Protein AF-A0A348WRL7-F1 (afdb_monomer_lite)

Foldseek 3Di:
DDDPPADPLVVVCVVPVVCVVQWAAAPPPRAIAGAPPDDPDDDPDPPDCSNVVRVVRGPHFHADPVSHTPVVVVVVVVVD

Sequence (80 aa):
MKRQKGNEGEIYINSFPKLKKWINECLCCYEKGYNPAMPEKITIVEGSLEVYNIKRLFKPLSLNQDGLCPQCEKVLKNRK

pLDDT: mean 89.27, std 13.72, range [39.12, 97.56]

Structure (mmCIF, N/CA/C/O backbone):
data_AF-A0A348WRL7-F1
#
_entry.id   AF-A0A348WRL7-F1
#
loop_
_atom_site.group_PDB
_atom_site.id
_atom_site.type_symbol
_atom_site.label_atom_id
_atom_site.label_alt_id
_atom_site.label_comp_id
_atom_site.label_asym_id
_atom_site.label_entity_id
_atom_site.label_seq_id
_atom_site.pdbx_PDB_ins_code
_atom_site.Cartn_x
_atom_site.Cartn_y
_atom_site.Cartn_z
_atom_site.occupancy
_atom_site.B_iso_or_equiv
_atom_site.auth_seq_id
_atom_site.auth_comp_id
_atom_site.auth_asym_id
_atom_site.auth_atom_id
_atom_site.pdbx_PDB_model_num
ATOM 1 N N . MET A 1 1 ? -4.076 20.847 12.071 1.00 39.12 1 MET A N 1
ATOM 2 C CA . MET A 1 1 ? -3.849 20.121 10.799 1.00 39.12 1 MET A CA 1
ATOM 3 C C . MET A 1 1 ? -2.355 19.854 10.632 1.00 39.12 1 MET A C 1
ATOM 5 O O . MET A 1 1 ? -1.623 20.775 10.305 1.00 39.12 1 MET A O 1
ATOM 9 N N . LYS A 1 2 ? -1.856 18.645 10.929 1.00 41.50 2 LYS A N 1
ATOM 10 C CA . LYS A 1 2 ? -0.433 18.296 10.739 1.00 41.50 2 LYS A CA 1
ATOM 11 C C . LYS A 1 2 ? -0.299 17.091 9.809 1.00 41.50 2 LYS A C 1
ATOM 13 O O . LYS A 1 2 ? -0.578 15.984 10.248 1.00 41.50 2 LYS A O 1
ATOM 18 N N . ARG A 1 3 ? 0.201 17.325 8.589 1.00 46.69 3 ARG A N 1
ATOM 19 C CA . ARG A 1 3 ? 1.363 16.644 7.965 1.00 46.69 3 ARG A CA 1
ATOM 20 C C . ARG A 1 3 ? 1.378 16.868 6.447 1.00 46.69 3 ARG A C 1
ATOM 22 O O . ARG A 1 3 ? 1.019 15.995 5.669 1.00 46.69 3 ARG A O 1
ATOM 29 N N . GLN A 1 4 ? 1.912 18.008 6.018 1.00 45.88 4 GLN A N 1
ATOM 30 C CA . GLN A 1 4 ? 2.488 18.138 4.676 1.00 45.88 4 GLN A CA 1
ATOM 31 C C . GLN A 1 4 ? 3.879 17.482 4.662 1.00 45.88 4 GLN A C 1
ATOM 33 O O . GLN A 1 4 ? 4.906 18.147 4.685 1.00 45.88 4 GLN A O 1
ATOM 38 N N . LYS A 1 5 ? 3.911 16.148 4.703 1.00 49.62 5 LYS A N 1
ATOM 39 C CA . LYS A 1 5 ? 5.079 15.351 4.278 1.00 49.62 5 LYS A CA 1
ATOM 40 C C . LYS A 1 5 ? 4.745 14.465 3.068 1.00 49.62 5 LYS A C 1
ATOM 42 O O . LYS A 1 5 ? 5.579 13.682 2.641 1.00 49.62 5 LYS A O 1
ATOM 47 N N . GLY A 1 6 ? 3.510 14.535 2.567 1.00 54.97 6 GLY A N 1
ATOM 48 C CA . GLY A 1 6 ? 2.836 13.388 1.960 1.00 54.97 6 GLY A CA 1
ATOM 49 C C . GLY A 1 6 ? 2.337 13.616 0.544 1.00 54.97 6 GLY A C 1
ATOM 50 O O . GLY A 1 6 ? 1.132 13.587 0.339 1.00 54.97 6 GLY A O 1
ATOM 51 N N . ASN A 1 7 ? 3.237 13.820 -0.421 1.00 76.19 7 ASN 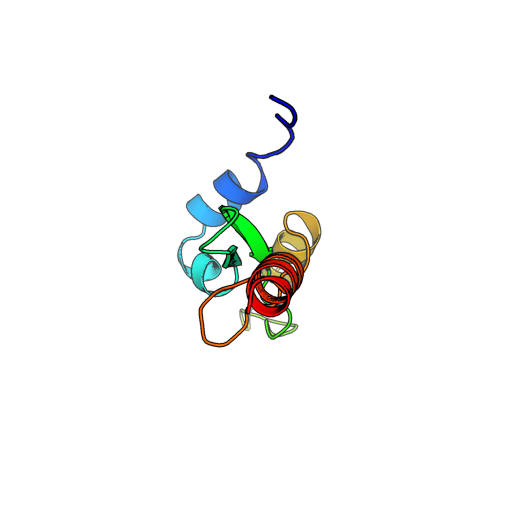A N 1
ATOM 52 C CA . ASN A 1 7 ? 2.845 13.719 -1.831 1.00 76.19 7 ASN A CA 1
ATOM 53 C C . ASN A 1 7 ? 3.789 12.859 -2.683 1.00 76.19 7 ASN A C 1
ATOM 55 O O . ASN A 1 7 ? 3.374 12.389 -3.727 1.00 76.19 7 ASN A O 1
ATOM 59 N N . GLU A 1 8 ? 5.024 12.569 -2.257 1.00 89.50 8 GLU A N 1
ATOM 60 C CA . GLU A 1 8 ? 5.946 11.755 -3.074 1.00 89.50 8 GLU A CA 1
ATOM 61 C C . GLU A 1 8 ? 5.423 10.337 -3.338 1.00 89.50 8 GLU A C 1
ATOM 63 O O . GLU A 1 8 ? 5.485 9.861 -4.469 1.00 89.50 8 GLU A O 1
ATOM 68 N N . GLY A 1 9 ? 4.861 9.679 -2.318 1.00 91.44 9 GLY A N 1
ATOM 69 C CA . GLY A 1 9 ? 4.228 8.368 -2.480 1.00 91.44 9 GLY A CA 1
ATOM 70 C C . GLY A 1 9 ? 3.041 8.413 -3.443 1.00 91.44 9 GLY A C 1
ATOM 71 O O . GLY A 1 9 ? 2.943 7.581 -4.342 1.00 91.44 9 GLY A O 1
ATOM 72 N N . GLU A 1 10 ? 2.173 9.414 -3.295 1.00 92.06 10 GLU A N 1
ATOM 73 C CA . GLU A 1 10 ? 1.021 9.629 -4.178 1.00 92.06 10 GLU A CA 1
ATOM 74 C C . GLU A 1 10 ? 1.451 9.914 -5.617 1.00 92.06 10 GLU A C 1
ATOM 76 O O . GLU A 1 10 ? 0.957 9.276 -6.542 1.00 92.06 10 GLU A O 1
ATOM 81 N N . ILE A 1 11 ? 2.411 10.819 -5.820 1.00 94.06 11 ILE A N 1
ATOM 82 C CA . ILE A 1 11 ? 2.983 11.133 -7.133 1.00 94.06 11 ILE A CA 1
ATOM 83 C C . ILE A 1 11 ? 3.556 9.863 -7.762 1.00 94.06 11 ILE A C 1
ATOM 85 O O . ILE A 1 11 ? 3.240 9.556 -8.909 1.00 94.06 11 ILE A O 1
ATOM 89 N N . TYR A 1 12 ? 4.345 9.089 -7.013 1.00 94.50 12 TYR A N 1
ATOM 90 C CA . TYR A 1 12 ? 4.928 7.842 -7.502 1.00 94.50 12 TYR A CA 1
ATOM 91 C C . TYR A 1 12 ? 3.847 6.853 -7.953 1.00 94.50 12 TYR A C 1
ATOM 93 O O . TYR A 1 12 ? 3.866 6.364 -9.080 1.00 94.50 12 TYR A O 1
ATOM 101 N N . ILE A 1 13 ? 2.855 6.592 -7.109 1.00 94.31 13 ILE A N 1
ATOM 102 C CA . ILE A 1 13 ? 1.809 5.608 -7.397 1.00 94.31 13 ILE A CA 1
ATOM 103 C C . ILE A 1 13 ? 0.828 6.088 -8.480 1.00 94.31 13 ILE A C 1
ATOM 105 O O . ILE A 1 13 ? 0.268 5.270 -9.213 1.00 94.31 13 ILE A O 1
ATOM 109 N N . ASN A 1 14 ? 0.655 7.399 -8.645 1.00 93.69 14 ASN A N 1
ATOM 110 C CA . ASN A 1 14 ? -0.093 7.973 -9.762 1.00 93.69 14 ASN A CA 1
ATOM 111 C C . ASN A 1 14 ? 0.673 7.878 -11.089 1.00 93.69 14 ASN A C 1
ATOM 113 O O . ASN A 1 14 ? 0.046 7.613 -12.113 1.00 93.69 14 ASN A O 1
ATOM 117 N N . SER A 1 15 ? 2.005 7.988 -11.069 1.00 95.19 15 SER A N 1
ATOM 118 C CA . SER A 1 15 ? 2.866 7.732 -12.235 1.00 95.19 15 SER A CA 1
ATOM 119 C C . SER A 1 15 ? 2.929 6.250 -12.619 1.00 95.19 15 SER A C 1
ATOM 121 O O . SER A 1 15 ? 3.144 5.924 -13.785 1.00 95.19 15 SER A O 1
ATOM 123 N N . PHE A 1 16 ? 2.690 5.338 -11.668 1.00 93.69 16 PHE A N 1
ATOM 124 C CA . PHE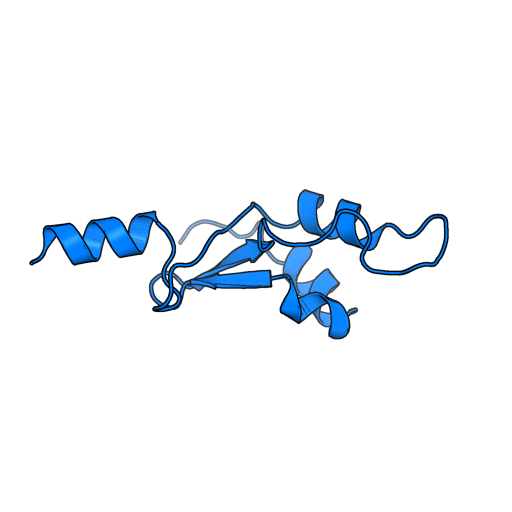 A 1 16 ? 2.689 3.889 -11.896 1.00 93.69 16 PHE A CA 1
ATOM 125 C C . PHE A 1 16 ? 1.377 3.222 -11.435 1.00 93.69 16 PHE A C 1
ATOM 127 O O . PHE A 1 16 ? 1.379 2.462 -10.461 1.00 93.69 16 PHE A O 1
ATOM 134 N N . PRO A 1 17 ? 0.246 3.404 -12.151 1.00 93.00 17 PRO A N 1
ATOM 135 C CA . PRO A 1 17 ? -1.067 2.915 -11.713 1.00 93.00 17 PRO A CA 1
ATOM 136 C C . PRO A 1 17 ? -1.139 1.406 -11.439 1.00 93.00 17 PRO A C 1
ATOM 138 O O . PRO A 1 17 ? -1.894 0.972 -10.575 1.00 93.00 17 PRO A O 1
ATOM 141 N N . LYS A 1 18 ? -0.318 0.592 -12.120 1.00 93.00 18 LYS A N 1
ATOM 142 C CA . LYS A 1 18 ? -0.239 -0.866 -11.896 1.00 93.00 18 LYS A CA 1
ATOM 143 C C . LYS A 1 18 ? 0.244 -1.237 -10.486 1.00 93.00 18 LYS A C 1
ATOM 145 O O . LYS A 1 18 ? -0.020 -2.349 -10.033 1.00 93.00 18 LYS A O 1
ATOM 150 N N . LEU A 1 19 ? 0.941 -0.326 -9.804 1.00 94.69 19 LEU A N 1
ATOM 151 C CA . LEU A 1 19 ? 1.447 -0.517 -8.445 1.00 94.69 19 LEU A CA 1
ATOM 152 C C . LEU A 1 19 ? 0.408 -0.163 -7.370 1.00 94.69 19 LEU A C 1
ATOM 154 O O . LEU A 1 19 ? 0.570 -0.592 -6.231 1.00 94.69 19 LEU A O 1
ATOM 158 N N . LYS A 1 20 ? -0.689 0.533 -7.724 1.00 94.88 20 LYS A N 1
ATOM 159 C CA . LYS A 1 20 ? -1.770 0.915 -6.789 1.00 94.88 20 LYS A CA 1
ATOM 160 C C . LYS A 1 20 ? -2.343 -0.268 -6.018 1.00 94.88 20 LYS A C 1
ATOM 162 O O . LYS A 1 20 ? -2.638 -0.128 -4.842 1.00 94.88 20 LYS A O 1
ATOM 167 N N . LYS A 1 21 ? -2.435 -1.443 -6.649 1.00 95.31 21 LYS A N 1
ATOM 168 C CA . LYS A 1 21 ? -2.943 -2.675 -6.018 1.00 95.31 21 LYS A CA 1
ATOM 169 C C . LYS A 1 21 ? -2.142 -3.132 -4.790 1.00 95.31 21 LYS A C 1
ATOM 171 O O . LYS A 1 21 ? -2.618 -3.967 -4.033 1.00 95.31 21 LYS A O 1
ATOM 176 N N . TRP A 1 22 ? -0.917 -2.631 -4.626 1.00 96.75 22 TRP A N 1
ATOM 177 C CA . TRP A 1 22 ? -0.056 -2.930 -3.483 1.00 96.75 22 TRP A CA 1
ATOM 178 C C . TRP A 1 22 ? -0.130 -1.874 -2.385 1.00 96.75 22 TRP A C 1
ATOM 180 O O . TRP A 1 22 ? 0.567 -2.008 -1.383 1.00 96.75 22 TRP A O 1
ATOM 190 N N . ILE A 1 23 ? -0.941 -0.832 -2.560 1.00 96.81 23 ILE A N 1
ATOM 191 C CA . ILE A 1 23 ? -1.176 0.199 -1.558 1.00 96.81 23 ILE A CA 1
ATOM 192 C C . ILE A 1 23 ? -2.536 -0.060 -0.925 1.00 96.81 23 ILE A C 1
ATOM 194 O O . ILE A 1 23 ? -3.568 -0.048 -1.590 1.00 96.81 23 ILE A O 1
ATOM 198 N N . ASN A 1 24 ? -2.511 -0.296 0.375 1.00 97.50 24 ASN A N 1
ATOM 199 C CA . ASN A 1 24 ? -3.681 -0.384 1.219 1.00 97.50 24 ASN A CA 1
ATOM 200 C C . ASN A 1 24 ? -4.074 1.015 1.700 1.00 97.50 24 ASN A C 1
ATOM 202 O O . ASN A 1 24 ? -3.213 1.844 2.004 1.00 97.50 24 ASN A O 1
ATOM 206 N N . GLU A 1 25 ? -5.377 1.241 1.828 1.00 96.56 25 GLU A N 1
ATOM 207 C CA . GLU A 1 25 ? -5.961 2.448 2.404 1.00 96.56 25 GLU A CA 1
ATOM 208 C C . GLU A 1 25 ? -7.036 2.045 3.413 1.00 96.56 25 GLU A C 1
ATOM 210 O O . GLU A 1 25 ? -7.947 1.284 3.093 1.00 96.56 25 GLU A O 1
ATOM 215 N N . CYS A 1 26 ? -6.913 2.518 4.652 1.00 96.75 26 CYS A N 1
ATOM 216 C CA . CYS A 1 26 ? -7.904 2.228 5.683 1.00 96.75 26 CYS A CA 1
ATOM 217 C C . CYS A 1 26 ? -9.194 3.017 5.428 1.00 96.75 26 CYS A C 1
ATOM 219 O O . CYS A 1 26 ? -9.159 4.245 5.402 1.00 96.75 26 CYS A O 1
ATOM 221 N N . LEU A 1 27 ? -10.345 2.341 5.369 1.00 95.56 27 LEU A N 1
ATOM 222 C CA . LEU A 1 27 ? -11.643 2.995 5.125 1.00 95.56 27 LEU A CA 1
ATOM 223 C C . LEU A 1 27 ? -12.083 3.955 6.244 1.00 95.56 27 LEU A C 1
ATOM 225 O O . LEU A 1 27 ? -12.924 4.822 6.028 1.00 95.56 27 LEU A O 1
ATOM 229 N N . CYS A 1 28 ? -11.537 3.802 7.454 1.00 94.62 28 CYS A N 1
ATOM 230 C CA . CYS A 1 28 ? -11.920 4.617 8.607 1.00 94.62 28 CYS A CA 1
ATOM 231 C C . CYS A 1 28 ? -11.047 5.868 8.778 1.00 94.62 28 CYS A C 1
ATOM 233 O O . CYS A 1 28 ? -11.573 6.945 9.050 1.00 94.62 28 CYS A O 1
ATOM 235 N N . CYS A 1 29 ? -9.722 5.741 8.646 1.00 94.75 29 CYS A N 1
ATOM 236 C CA . CYS A 1 29 ? -8.790 6.852 8.876 1.00 94.75 29 CYS A CA 1
ATOM 237 C C . CYS A 1 29 ? -8.124 7.393 7.605 1.00 94.75 29 CYS A C 1
ATOM 239 O O . CYS A 1 29 ? -7.378 8.366 7.704 1.00 94.75 29 CYS A O 1
ATOM 241 N N . TYR A 1 30 ? -8.363 6.774 6.444 1.00 94.38 30 TYR A N 1
ATOM 242 C CA . TYR A 1 30 ? -7.736 7.099 5.155 1.00 94.38 30 TYR A CA 1
ATOM 243 C C . TYR A 1 30 ? -6.198 7.074 5.184 1.00 94.38 30 TYR A C 1
ATOM 245 O O . TYR A 1 30 ? -5.526 7.657 4.332 1.00 94.38 30 TYR A O 1
ATOM 253 N N . GLU A 1 31 ? -5.605 6.400 6.176 1.00 94.19 31 GLU A N 1
ATOM 254 C CA . GLU A 1 31 ? -4.167 6.159 6.196 1.00 94.19 31 GLU A CA 1
ATOM 255 C C . GLU A 1 31 ? -3.806 5.190 5.075 1.00 94.19 31 GLU A C 1
ATOM 257 O O . GLU A 1 31 ? -4.451 4.152 4.909 1.00 94.19 31 GLU A O 1
ATOM 262 N N . LYS A 1 32 ? -2.756 5.538 4.329 1.00 94.81 32 LYS A N 1
ATOM 263 C CA . LYS A 1 32 ? -2.222 4.740 3.232 1.00 94.81 32 LYS A CA 1
ATOM 264 C C . LYS A 1 32 ? -0.893 4.116 3.612 1.00 94.81 32 LYS A C 1
ATOM 266 O O . LYS A 1 32 ? -0.028 4.763 4.205 1.00 94.81 32 LYS A O 1
ATOM 271 N N . GLY A 1 33 ? -0.705 2.874 3.199 1.00 96.38 33 GLY A N 1
ATOM 272 C CA . GLY A 1 33 ? 0.536 2.139 3.383 1.00 96.38 33 GLY A CA 1
ATOM 273 C C . GLY A 1 33 ? 0.643 0.983 2.403 1.00 96.38 33 GLY A C 1
ATOM 274 O O . GLY A 1 33 ? -0.336 0.631 1.758 1.00 96.38 33 GLY A O 1
ATOM 275 N N . TYR A 1 34 ? 1.818 0.382 2.255 1.00 97.19 34 TYR A N 1
ATOM 276 C CA . TYR A 1 34 ? 1.943 -0.780 1.381 1.00 97.19 34 TYR A CA 1
ATOM 277 C C . TYR A 1 34 ? 1.354 -2.023 2.051 1.00 97.19 34 TYR A C 1
ATOM 279 O O . TYR A 1 34 ? 1.456 -2.196 3.267 1.00 97.19 34 TYR A O 1
ATOM 287 N N . ASN A 1 35 ? 0.774 -2.906 1.245 1.00 97.25 35 ASN A N 1
ATOM 288 C CA . ASN A 1 35 ? 0.303 -4.214 1.667 1.00 97.25 35 ASN A CA 1
ATOM 289 C C . ASN A 1 35 ? 1.505 -5.094 2.062 1.00 97.25 35 ASN A C 1
ATOM 291 O O . ASN A 1 35 ? 2.320 -5.404 1.192 1.00 97.25 35 ASN A O 1
ATOM 295 N N . PRO A 1 36 ? 1.636 -5.542 3.325 1.00 96.19 36 PRO A N 1
ATOM 296 C CA . PRO A 1 36 ? 2.770 -6.364 3.754 1.00 96.19 36 PRO A CA 1
ATOM 297 C C . PRO A 1 36 ? 2.881 -7.722 3.048 1.00 96.19 36 PRO A C 1
ATOM 299 O O . PRO A 1 36 ? 3.959 -8.304 3.048 1.00 96.19 36 PRO A O 1
ATOM 302 N N . ALA A 1 37 ? 1.806 -8.202 2.412 1.00 95.00 37 ALA A N 1
ATOM 303 C CA . ALA A 1 37 ? 1.820 -9.395 1.563 1.00 95.00 37 ALA A CA 1
ATOM 304 C C . ALA A 1 37 ? 2.359 -9.132 0.139 1.00 95.00 37 ALA A C 1
ATOM 306 O O . ALA A 1 37 ? 2.372 -10.039 -0.694 1.00 95.00 37 ALA A O 1
ATOM 307 N N . MET A 1 38 ? 2.773 -7.898 -0.172 1.00 95.25 38 MET A N 1
ATOM 308 C CA . MET A 1 38 ? 3.419 -7.560 -1.439 1.00 95.25 38 MET A CA 1
ATOM 309 C C . MET A 1 38 ? 4.696 -8.401 -1.626 1.00 95.25 38 MET A C 1
ATOM 311 O O . MET A 1 38 ? 5.514 -8.468 -0.705 1.00 95.25 38 MET A O 1
ATOM 315 N N . PRO A 1 39 ? 4.902 -9.014 -2.807 1.00 94.06 39 PRO A N 1
ATOM 316 C CA . PRO A 1 39 ? 6.068 -9.852 -3.064 1.00 94.06 39 PRO A CA 1
ATOM 317 C C . PRO A 1 39 ? 7.368 -9.040 -3.040 1.00 94.06 39 PRO A C 1
ATOM 319 O O . PRO A 1 39 ? 7.377 -7.826 -3.249 1.00 94.06 39 PRO A O 1
ATOM 322 N N . GLU A 1 40 ? 8.496 -9.727 -2.854 1.00 90.81 40 GLU A N 1
ATOM 323 C CA . GLU A 1 40 ? 9.826 -9.102 -2.892 1.00 90.81 40 GLU A CA 1
ATOM 324 C C . GLU A 1 40 ? 10.225 -8.604 -4.288 1.00 90.81 40 GLU A C 1
ATOM 326 O O . GLU A 1 40 ? 11.065 -7.712 -4.406 1.00 90.81 40 GLU A O 1
ATOM 331 N N . LYS A 1 41 ? 9.586 -9.135 -5.338 1.00 90.94 41 LYS A N 1
ATOM 332 C CA . LYS A 1 41 ? 9.710 -8.691 -6.730 1.00 90.94 41 LYS A CA 1
ATOM 333 C C . LYS A 1 41 ? 8.324 -8.586 -7.364 1.00 90.94 41 LYS A C 1
ATOM 335 O O . LYS A 1 41 ? 7.538 -9.528 -7.292 1.00 90.94 41 LYS A O 1
ATOM 340 N N . ILE A 1 42 ? 8.021 -7.441 -7.978 1.00 90.56 42 ILE A N 1
ATOM 341 C CA . ILE A 1 42 ? 6.743 -7.203 -8.678 1.00 90.56 42 ILE A CA 1
ATOM 342 C C . ILE A 1 42 ? 6.883 -7.469 -10.177 1.00 90.56 42 ILE A C 1
ATOM 344 O O . ILE A 1 42 ? 5.967 -8.013 -10.791 1.00 90.56 42 ILE A O 1
ATOM 348 N N . THR A 1 43 ? 8.009 -7.073 -10.766 1.00 86.06 43 THR A N 1
ATOM 349 C CA . THR A 1 43 ? 8.333 -7.316 -12.170 1.00 86.06 43 THR A CA 1
ATOM 350 C C . THR A 1 43 ? 9.493 -8.306 -12.266 1.00 86.06 43 THR A C 1
ATOM 352 O O . THR A 1 43 ? 10.278 -8.470 -11.333 1.00 86.06 43 THR A O 1
ATOM 355 N N . ILE A 1 44 ? 9.566 -9.019 -13.391 1.00 85.12 44 ILE A N 1
ATOM 356 C CA . ILE A 1 44 ? 10.637 -9.989 -13.681 1.00 85.12 44 ILE A CA 1
ATOM 357 C C . ILE A 1 44 ? 11.896 -9.322 -14.254 1.00 85.12 44 ILE A C 1
ATOM 359 O O . ILE A 1 44 ? 12.871 -10.003 -14.548 1.00 85.12 44 ILE A O 1
ATOM 363 N N . VAL A 1 45 ? 11.862 -8.002 -14.449 1.00 86.06 45 VAL A N 1
ATOM 364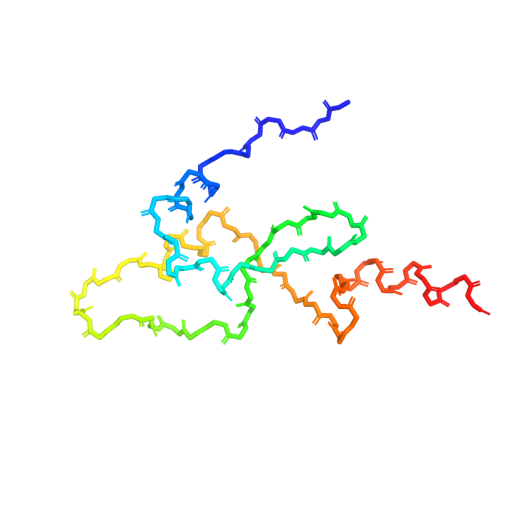 C CA . VAL A 1 45 ? 12.967 -7.238 -15.026 1.00 86.06 45 VAL A CA 1
ATOM 365 C C . VAL A 1 45 ? 14.065 -7.105 -13.977 1.00 86.06 45 VAL A C 1
ATOM 367 O O . VAL A 1 45 ? 13.830 -6.613 -12.874 1.00 86.06 45 VAL A O 1
ATOM 370 N N . GLU A 1 46 ? 15.275 -7.542 -14.307 1.00 82.12 46 GLU A N 1
ATOM 371 C CA . GLU A 1 46 ? 16.415 -7.369 -13.411 1.00 82.12 46 GLU A CA 1
ATOM 372 C C . GLU A 1 46 ? 16.732 -5.881 -13.208 1.00 82.12 46 GLU A C 1
ATOM 374 O O . GLU A 1 46 ? 16.690 -5.081 -14.140 1.00 82.12 46 GLU A O 1
ATOM 379 N N . GLY A 1 47 ? 17.025 -5.501 -11.961 1.00 83.38 47 GLY A N 1
ATOM 380 C CA . GLY A 1 47 ? 17.290 -4.109 -11.584 1.00 83.38 47 GLY A CA 1
ATOM 381 C C . GLY A 1 47 ? 16.044 -3.262 -11.309 1.00 83.38 47 GLY A C 1
ATOM 382 O O . GLY A 1 47 ? 16.167 -2.061 -11.073 1.00 83.38 47 GLY A O 1
ATOM 383 N N . SER A 1 48 ? 14.847 -3.853 -11.310 1.00 89.19 48 SER A N 1
ATOM 384 C CA . SER A 1 48 ? 13.623 -3.120 -11.003 1.00 89.19 48 SER A CA 1
ATOM 385 C C . SER A 1 48 ? 13.585 -2.652 -9.533 1.00 89.19 48 SER A C 1
ATOM 387 O O . SER A 1 48 ? 13.955 -3.375 -8.605 1.00 89.19 48 SER A O 1
ATOM 389 N N . LEU A 1 49 ? 13.163 -1.401 -9.308 1.00 93.50 49 LEU A N 1
ATOM 390 C CA . LEU A 1 49 ? 13.189 -0.743 -7.991 1.00 93.50 49 LEU A CA 1
ATOM 391 C C . LEU A 1 49 ? 11.789 -0.486 -7.412 1.00 93.50 49 LEU A C 1
ATOM 393 O O . LEU A 1 49 ? 11.645 0.321 -6.493 1.00 93.50 49 LEU A O 1
ATOM 397 N N . GLU A 1 50 ? 10.732 -1.121 -7.925 1.00 94.44 50 GLU A N 1
ATOM 398 C CA . GLU A 1 50 ? 9.355 -0.823 -7.508 1.00 94.44 50 GLU A CA 1
ATOM 399 C C . GLU A 1 50 ? 9.133 -1.158 -6.035 1.00 94.44 50 GLU A C 1
ATOM 401 O O . GLU A 1 50 ? 8.665 -0.317 -5.272 1.00 94.44 50 GLU A O 1
ATOM 406 N N . VAL A 1 51 ? 9.535 -2.357 -5.608 1.00 94.81 51 VAL A N 1
ATOM 407 C CA . VAL A 1 51 ? 9.387 -2.803 -4.212 1.00 94.81 51 VAL A CA 1
ATOM 408 C C . VAL A 1 51 ? 10.195 -1.919 -3.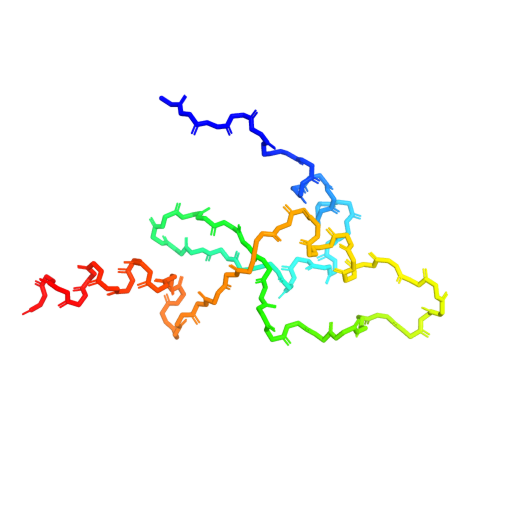266 1.00 94.81 51 VAL A C 1
ATOM 410 O O . VAL A 1 51 ? 9.693 -1.525 -2.212 1.00 94.81 51 VAL A O 1
ATOM 413 N N . TYR A 1 52 ? 11.422 -1.564 -3.659 1.00 95.12 52 TYR A N 1
ATOM 414 C CA . TYR A 1 52 ? 12.273 -0.648 -2.902 1.00 95.12 52 TYR A CA 1
ATOM 415 C C . TYR A 1 52 ? 11.602 0.721 -2.732 1.00 95.12 52 TYR A C 1
ATOM 417 O O . TYR A 1 52 ? 11.463 1.212 -1.611 1.00 95.12 52 TYR A O 1
ATOM 425 N N . ASN A 1 53 ? 11.125 1.318 -3.828 1.00 95.56 53 ASN A N 1
ATOM 426 C CA . ASN A 1 53 ? 10.482 2.628 -3.798 1.00 95.56 53 ASN A CA 1
ATOM 427 C C . ASN A 1 53 ? 9.177 2.611 -2.997 1.00 95.56 53 ASN A C 1
ATOM 429 O O . ASN A 1 53 ? 8.957 3.515 -2.195 1.00 95.56 53 ASN A O 1
ATOM 433 N N . ILE A 1 54 ? 8.350 1.572 -3.139 1.00 95.69 54 ILE A N 1
ATOM 434 C CA . ILE A 1 54 ? 7.117 1.419 -2.358 1.00 95.69 54 ILE A CA 1
ATOM 435 C C . ILE A 1 54 ? 7.432 1.352 -0.860 1.00 95.69 54 ILE A C 1
ATOM 437 O O . ILE A 1 54 ? 6.865 2.126 -0.093 1.00 95.69 54 ILE A O 1
ATOM 441 N N . LYS A 1 55 ? 8.367 0.490 -0.435 1.00 95.38 55 LYS A N 1
ATOM 442 C CA . LYS A 1 55 ? 8.753 0.359 0.984 1.00 95.38 55 LYS A CA 1
ATOM 443 C C . LYS A 1 55 ? 9.397 1.630 1.546 1.00 95.38 55 LYS A C 1
ATOM 445 O O . LYS A 1 55 ? 9.287 1.893 2.741 1.00 95.38 55 LYS A O 1
ATOM 450 N N . ARG A 1 56 ? 10.074 2.413 0.701 1.00 95.44 56 ARG A N 1
ATOM 451 C CA . ARG A 1 56 ? 10.672 3.704 1.072 1.00 95.44 56 ARG A CA 1
ATOM 452 C C . ARG A 1 56 ? 9.618 4.800 1.255 1.00 95.44 56 ARG A C 1
ATOM 454 O O . ARG A 1 56 ? 9.757 5.624 2.155 1.00 95.44 56 ARG A O 1
ATOM 461 N N . LEU A 1 57 ? 8.596 4.829 0.397 1.00 95.12 57 LEU A N 1
ATOM 462 C CA . LEU A 1 57 ? 7.595 5.901 0.338 1.00 95.12 57 LEU A CA 1
ATOM 463 C C . LEU A 1 57 ? 6.371 5.645 1.227 1.00 95.12 57 LEU A C 1
ATOM 465 O O . LEU A 1 57 ? 5.750 6.593 1.704 1.00 95.12 57 LEU A O 1
ATOM 469 N N . PHE A 1 58 ? 6.032 4.379 1.466 1.00 94.88 58 PHE A N 1
ATOM 470 C CA . PHE A 1 58 ? 4.867 3.966 2.238 1.00 94.88 58 PHE A CA 1
ATOM 471 C C . PHE A 1 58 ? 5.289 3.132 3.443 1.00 94.88 58 PHE A C 1
ATOM 473 O O . PHE A 1 58 ? 6.197 2.307 3.371 1.00 94.88 58 PHE A O 1
ATOM 480 N N . LYS A 1 59 ? 4.596 3.312 4.567 1.00 94.62 59 LYS A N 1
ATOM 481 C CA . LYS A 1 59 ? 4.732 2.412 5.719 1.00 94.62 59 LYS A CA 1
ATOM 482 C C . LYS A 1 59 ? 3.950 1.118 5.475 1.00 94.62 59 LYS A C 1
ATOM 484 O O . LYS A 1 59 ? 2.990 1.157 4.710 1.00 94.62 59 LYS A O 1
ATOM 489 N N . PRO A 1 60 ? 4.314 -0.011 6.108 1.00 97.25 60 PRO A N 1
ATOM 490 C CA . PRO A 1 60 ? 3.478 -1.207 6.056 1.00 97.25 60 PRO A CA 1
ATOM 491 C C . PRO A 1 60 ? 2.106 -0.912 6.665 1.00 97.25 60 PRO A C 1
ATOM 493 O O . PRO A 1 60 ? 2.026 -0.322 7.744 1.00 97.25 60 PRO A O 1
ATOM 496 N N . LEU A 1 61 ? 1.042 -1.350 5.996 1.00 97.56 61 LEU A N 1
ATOM 497 C CA . LEU A 1 61 ? -0.326 -1.234 6.489 1.00 97.56 61 LEU A CA 1
ATOM 498 C C . LEU A 1 61 ? -1.106 -2.505 6.163 1.00 97.56 61 LEU A C 1
ATOM 500 O O . LEU A 1 61 ? -1.535 -2.709 5.030 1.00 97.56 61 LEU A O 1
ATOM 504 N N . SER A 1 62 ? -1.310 -3.360 7.160 1.00 97.38 62 SER A N 1
ATOM 505 C CA . SER A 1 62 ? -2.253 -4.476 7.052 1.00 97.38 62 SER A CA 1
ATOM 506 C C . SER A 1 62 ? -3.682 -3.963 7.191 1.00 97.38 62 SER A C 1
ATOM 508 O O . SER A 1 62 ? -3.937 -3.070 7.997 1.00 97.38 62 SER A O 1
ATOM 510 N N . LEU A 1 63 ? -4.611 -4.553 6.445 1.00 97.00 63 LEU A N 1
ATOM 511 C CA . LEU A 1 63 ? -6.044 -4.342 6.624 1.00 97.00 63 LEU A CA 1
ATOM 512 C C . LEU A 1 63 ? -6.701 -5.668 7.010 1.00 97.00 63 LEU A C 1
ATOM 514 O O . LEU A 1 63 ? -6.240 -6.732 6.593 1.00 97.00 63 LEU A O 1
ATOM 518 N N . ASN A 1 64 ? -7.758 -5.600 7.812 1.00 95.75 64 ASN A N 1
ATOM 519 C CA . ASN A 1 64 ? -8.632 -6.742 8.057 1.00 95.75 64 ASN A CA 1
ATOM 520 C C . ASN A 1 64 ? -9.613 -6.948 6.877 1.00 95.75 64 ASN A C 1
ATOM 522 O O . ASN A 1 64 ? -9.567 -6.226 5.879 1.00 95.75 64 ASN A O 1
ATOM 526 N N . GLN A 1 65 ? -10.513 -7.929 6.993 1.00 95.25 65 GLN A N 1
ATOM 527 C CA . GLN A 1 65 ? -11.514 -8.234 5.956 1.00 95.25 65 GLN A CA 1
ATOM 528 C C . GLN A 1 65 ? -12.483 -7.071 5.681 1.00 95.25 65 GLN A C 1
ATOM 530 O O . GLN A 1 65 ? -12.974 -6.946 4.564 1.00 95.25 65 GLN A O 1
ATOM 535 N N . ASP A 1 66 ? -12.694 -6.191 6.662 1.00 94.44 66 ASP A N 1
ATOM 536 C CA . ASP A 1 66 ? -13.555 -5.009 6.548 1.00 94.44 66 ASP A CA 1
ATOM 537 C C . ASP A 1 66 ? -12.815 -3.780 5.979 1.00 94.44 66 ASP A C 1
ATOM 539 O O . ASP A 1 66 ? -13.373 -2.685 5.933 1.00 94.44 66 ASP A O 1
ATOM 543 N N . GLY A 1 67 ? -11.542 -3.914 5.585 1.00 95.69 67 GLY A N 1
ATOM 544 C CA . GLY A 1 67 ? -10.742 -2.801 5.060 1.00 95.69 67 GLY A CA 1
ATOM 545 C C . GLY A 1 67 ? -10.244 -1.823 6.133 1.00 95.69 67 GLY A C 1
ATOM 546 O O . GLY A 1 67 ? -9.967 -0.657 5.840 1.00 95.69 67 GLY A O 1
ATOM 547 N N . LEU A 1 68 ? -10.130 -2.268 7.386 1.00 96.94 68 LEU A N 1
ATOM 548 C CA . LEU A 1 68 ? -9.695 -1.450 8.518 1.00 96.94 68 LEU A CA 1
ATOM 549 C C . LEU A 1 68 ? -8.269 -1.779 8.942 1.00 96.94 68 LEU A C 1
ATOM 551 O O . LEU A 1 68 ? -7.876 -2.943 9.011 1.00 96.94 68 LEU A O 1
ATOM 555 N N . CYS A 1 69 ? -7.501 -0.747 9.296 1.00 97.19 69 CYS A N 1
ATOM 556 C CA . CYS A 1 69 ? -6.200 -0.943 9.923 1.00 97.19 69 CYS A CA 1
ATOM 557 C C . CYS A 1 69 ? -6.351 -1.483 11.361 1.00 97.19 69 CYS A C 1
ATOM 559 O O . CYS A 1 69 ? -7.391 -1.255 11.993 1.00 97.19 69 CYS A O 1
ATOM 561 N N . PRO A 1 70 ? -5.308 -2.113 11.940 1.00 95.94 70 PRO A N 1
ATOM 562 C CA . PRO A 1 70 ? -5.379 -2.708 13.278 1.00 95.94 70 PRO A CA 1
ATOM 563 C C . PRO A 1 70 ? -5.787 -1.714 14.371 1.00 95.94 70 PRO A C 1
ATOM 565 O O . PRO A 1 70 ? -6.451 -2.070 15.344 1.00 95.94 70 PRO A O 1
ATOM 568 N N . GLN A 1 71 ? -5.409 -0.442 14.211 1.00 94.94 71 GLN A N 1
ATOM 569 C CA . GLN A 1 71 ? -5.778 0.611 15.149 1.00 94.94 71 GLN A CA 1
ATOM 570 C C . GLN A 1 71 ? -7.278 0.928 15.088 1.00 94.94 71 GLN A C 1
ATOM 572 O O . GLN A 1 71 ? -7.928 0.982 16.132 1.00 94.94 71 GLN A O 1
ATOM 577 N N . CYS A 1 72 ? -7.840 1.097 13.889 1.00 95.75 72 CYS A N 1
ATOM 578 C CA . CYS A 1 72 ? -9.272 1.337 13.702 1.00 95.75 72 CYS A CA 1
ATOM 579 C C . CYS A 1 72 ? -10.111 0.120 14.111 1.00 95.75 72 CYS A C 1
ATOM 581 O O . CYS A 1 72 ? -11.126 0.281 14.786 1.00 95.75 72 CYS A O 1
ATOM 583 N N . GLU A 1 73 ? -9.657 -1.091 13.784 1.00 95.62 73 GLU A N 1
ATOM 584 C CA . GLU A 1 73 ? -10.297 -2.335 14.217 1.00 95.62 73 GLU A CA 1
ATOM 585 C C . GLU A 1 73 ? -10.394 -2.413 15.750 1.00 95.62 73 GLU A C 1
ATOM 587 O O . GLU A 1 73 ? -11.468 -2.681 16.292 1.00 95.62 73 GLU A O 1
ATOM 592 N N . LYS A 1 74 ? -9.299 -2.119 16.466 1.00 94.81 74 LYS A N 1
ATOM 593 C CA . LYS A 1 74 ? -9.278 -2.116 17.937 1.00 94.81 74 LYS A CA 1
ATOM 594 C C . LYS A 1 74 ? -10.255 -1.097 18.528 1.00 94.81 74 LYS A C 1
ATOM 596 O O . LYS A 1 74 ? -10.951 -1.405 19.493 1.00 94.81 74 LYS A O 1
ATOM 601 N N . VAL A 1 75 ? -10.327 0.103 17.949 1.00 93.06 75 VAL A N 1
ATOM 602 C CA . VAL A 1 75 ? -11.259 1.150 18.400 1.00 93.06 75 VAL A CA 1
ATOM 603 C C . VAL A 1 75 ? -12.714 0.715 18.224 1.00 93.06 75 VAL A C 1
ATOM 605 O O . VAL A 1 75 ? -13.520 0.965 19.116 1.00 93.06 75 VAL A O 1
ATOM 608 N N . LEU A 1 76 ? -13.056 0.050 17.117 1.00 89.19 76 LEU A N 1
ATOM 609 C CA . LEU A 1 76 ? -14.416 -0.450 16.896 1.00 89.19 76 LEU A CA 1
ATOM 610 C C . LEU A 1 76 ? -14.771 -1.619 17.816 1.00 89.19 76 LEU A C 1
ATOM 612 O O . LEU A 1 76 ? -15.881 -1.647 18.341 1.00 89.19 76 LEU A O 1
ATOM 616 N N . LYS A 1 77 ? -13.847 -2.560 18.044 1.00 88.06 77 LYS A N 1
ATOM 617 C CA . LYS A 1 77 ? -14.079 -3.693 18.955 1.00 88.06 77 LYS A CA 1
ATOM 618 C C . LYS A 1 77 ? -14.308 -3.240 20.394 1.00 88.06 77 LYS A C 1
ATOM 620 O O . LYS A 1 77 ? -15.190 -3.771 21.044 1.00 88.06 77 LYS A O 1
ATOM 625 N N . ASN A 1 78 ? -13.583 -2.222 20.856 1.00 83.62 78 ASN A N 1
ATOM 626 C CA . ASN A 1 78 ? -13.735 -1.683 22.212 1.00 83.62 78 ASN A CA 1
ATOM 627 C C . ASN A 1 78 ? -15.036 -0.887 22.436 1.00 83.62 78 ASN A C 1
ATOM 629 O O . ASN A 1 78 ? -15.288 -0.449 23.555 1.00 83.62 78 ASN A O 1
ATOM 633 N N . ARG A 1 79 ? -15.818 -0.623 21.382 1.00 73.88 79 ARG A N 1
ATOM 634 C CA . ARG A 1 79 ? -17.128 0.044 21.470 1.00 73.88 7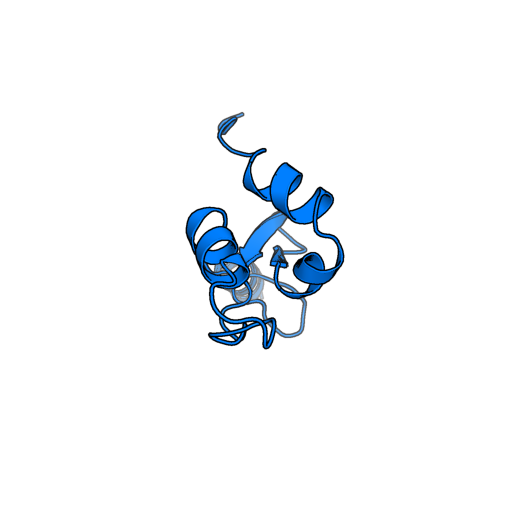9 ARG A CA 1
ATOM 635 C C . ARG A 1 79 ? -18.306 -0.934 21.4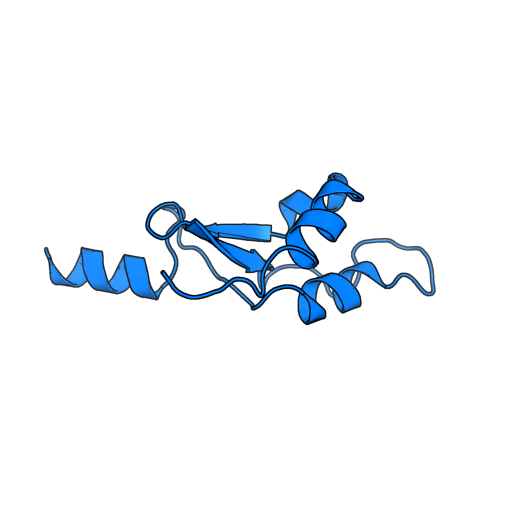59 1.00 73.88 79 ARG A C 1
ATOM 637 O O . ARG A 1 79 ? -19.437 -0.476 21.602 1.00 73.88 79 ARG A O 1
ATOM 644 N N . LYS A 1 80 ? -18.051 -2.222 21.225 1.00 56.28 80 LYS A N 1
ATOM 645 C CA . LYS A 1 80 ? -19.038 -3.299 21.341 1.00 56.28 80 LYS A CA 1
ATOM 646 C C . LYS A 1 80 ? -18.946 -3.918 22.727 1.00 56.28 80 LYS A C 1
ATOM 648 O O . LYS A 1 80 ? -20.015 -4.319 23.224 1.00 56.28 80 LYS A O 1
#

Radius of gyration: 14.24 Å; chains: 1; bounding box: 36×30×37 Å

Secondary structure (DSSP, 8-state):
---TT-SHHHHHHHH-GGGGGGEEE-TTT--EEE-TT--S-SSSSTT--HHHHHHHHS-B----TTS--HHHHHHHHTT-